Protein AF-A0AAV6EDE7-F1 (afdb_monomer_lite)

Radius of gyration: 17.84 Å; chains: 1; bounding box: 47×49×40 Å

Structure (mmCIF, N/CA/C/O backbone):
data_AF-A0AAV6EDE7-F1
#
_entry.id   AF-A0AAV6EDE7-F1
#
loop_
_atom_site.group_PDB
_atom_site.id
_atom_site.type_symbol
_atom_site.label_atom_id
_atom_site.label_alt_id
_atom_site.label_comp_id
_atom_site.label_asym_id
_atom_site.label_entity_id
_atom_site.label_seq_id
_atom_site.pdbx_PDB_ins_code
_atom_site.Cartn_x
_atom_site.Cartn_y
_atom_site.Cartn_z
_atom_site.occupancy
_atom_site.B_iso_or_equiv
_atom_site.auth_seq_id
_atom_site.auth_comp_id
_atom_site.auth_asym_id
_atom_site.auth_atom_id
_atom_site.pdbx_PDB_model_num
ATOM 1 N N . MET A 1 1 ? -22.609 32.148 -9.928 1.00 43.12 1 MET A N 1
ATOM 2 C CA . MET A 1 1 ? -21.636 31.470 -9.050 1.00 43.12 1 MET A CA 1
ATOM 3 C C . MET A 1 1 ? -21.262 30.174 -9.742 1.00 43.12 1 MET A C 1
ATOM 5 O O . MET A 1 1 ? -22.076 29.263 -9.771 1.00 43.12 1 MET A O 1
ATOM 9 N N . ILE A 1 2 ? -20.124 30.156 -10.432 1.00 45.78 2 ILE A N 1
ATOM 10 C CA . ILE A 1 2 ? -19.606 28.946 -11.073 1.00 45.78 2 ILE A CA 1
ATOM 11 C C . ILE A 1 2 ? -18.858 28.212 -9.963 1.00 45.78 2 ILE A C 1
ATOM 13 O O . ILE A 1 2 ? -17.902 28.748 -9.410 1.00 45.78 2 ILE A O 1
ATOM 17 N N . LEU A 1 3 ? -19.368 27.053 -9.552 1.00 51.00 3 LEU A N 1
ATOM 18 C CA . LEU A 1 3 ? -18.573 26.099 -8.792 1.00 51.00 3 LEU A CA 1
ATOM 19 C C . LEU A 1 3 ? -17.580 25.526 -9.797 1.00 51.00 3 LEU A C 1
ATOM 21 O O . LEU A 1 3 ? -17.919 24.624 -10.560 1.00 51.00 3 LEU A O 1
ATOM 25 N N . ASP A 1 4 ? -16.386 26.111 -9.845 1.00 51.66 4 ASP A N 1
ATOM 26 C CA . ASP A 1 4 ? -15.242 25.461 -10.471 1.00 51.66 4 ASP A CA 1
ATOM 27 C C . ASP A 1 4 ? -15.159 24.033 -9.917 1.00 51.66 4 ASP A C 1
ATOM 29 O O . ASP A 1 4 ? -15.445 23.817 -8.736 1.00 51.66 4 ASP A O 1
ATOM 33 N N . ASN A 1 5 ? -14.831 23.058 -10.770 1.00 53.25 5 ASN A N 1
ATOM 34 C CA . ASN A 1 5 ? -14.695 21.644 -10.411 1.00 53.25 5 ASN A CA 1
ATOM 35 C C . ASN A 1 5 ? -13.628 21.466 -9.313 1.00 53.25 5 ASN A C 1
ATOM 37 O O . ASN A 1 5 ? -12.479 21.120 -9.585 1.00 53.25 5 ASN A O 1
ATOM 41 N N . LEU A 1 6 ? -14.002 21.716 -8.060 1.00 56.59 6 LEU A N 1
ATOM 42 C CA . LEU A 1 6 ? -13.211 21.400 -6.888 1.00 56.59 6 LEU A CA 1
ATOM 43 C C . LEU A 1 6 ? -13.208 19.882 -6.781 1.00 56.59 6 LEU A C 1
ATOM 45 O O . LEU A 1 6 ? -14.180 19.271 -6.336 1.00 56.59 6 LEU A O 1
ATOM 49 N N . ILE A 1 7 ? -12.108 19.269 -7.207 1.00 59.88 7 ILE A N 1
ATOM 50 C CA . ILE A 1 7 ? -11.818 17.881 -6.866 1.00 59.88 7 ILE A CA 1
ATOM 51 C C . ILE A 1 7 ? -11.589 17.863 -5.351 1.00 59.88 7 ILE A C 1
ATOM 53 O O . ILE A 1 7 ? -10.501 18.158 -4.857 1.00 59.88 7 ILE A O 1
ATOM 57 N N . LEU A 1 8 ? -12.661 17.601 -4.602 1.00 66.50 8 LEU A N 1
ATOM 58 C CA . LEU A 1 8 ? -12.620 17.416 -3.159 1.00 66.50 8 LEU A CA 1
ATOM 59 C C . LEU A 1 8 ? -11.915 16.092 -2.877 1.00 66.50 8 LEU A C 1
ATOM 61 O O . LEU A 1 8 ? -12.504 15.017 -2.982 1.00 66.50 8 LEU A O 1
ATOM 65 N N . ASN A 1 9 ? -10.636 16.178 -2.526 1.00 73.50 9 ASN A N 1
ATOM 66 C CA . ASN A 1 9 ? -9.896 15.022 -2.049 1.00 73.50 9 ASN A CA 1
ATOM 67 C C . ASN A 1 9 ? -10.310 14.715 -0.603 1.00 73.50 9 ASN A C 1
ATOM 69 O O . ASN A 1 9 ? -10.365 15.633 0.223 1.00 73.50 9 ASN A O 1
ATOM 73 N N . PRO A 1 10 ? -10.590 13.445 -0.264 1.00 87.56 10 PRO A N 1
ATOM 74 C CA . PRO A 1 10 ? -10.861 13.070 1.116 1.00 87.56 10 PRO A CA 1
ATOM 75 C C . PRO A 1 10 ? -9.625 13.333 1.985 1.00 87.56 10 PRO A C 1
ATOM 77 O O . PRO A 1 10 ? -8.494 13.250 1.515 1.00 87.56 10 PRO A O 1
ATOM 80 N N . TYR A 1 11 ? -9.829 13.612 3.274 1.00 90.88 11 TYR A N 1
ATOM 81 C CA . TYR A 1 11 ? -8.717 13.718 4.225 1.00 90.88 11 TYR A CA 1
ATOM 82 C C . TYR A 1 11 ? -8.088 12.346 4.517 1.00 90.88 11 TYR A C 1
ATOM 84 O O . TYR A 1 11 ? -6.868 12.232 4.606 1.00 90.88 11 TYR A O 1
ATOM 92 N N . ALA A 1 12 ? -8.929 11.317 4.655 1.00 94.19 12 ALA A N 1
ATOM 93 C CA . ALA A 1 12 ? -8.569 9.930 4.930 1.00 94.19 12 ALA A CA 1
ATOM 94 C C . ALA A 1 12 ? -9.633 8.987 4.348 1.00 94.19 12 ALA A C 1
ATOM 96 O O . ALA A 1 12 ? -10.771 9.399 4.112 1.00 94.19 12 ALA A O 1
ATOM 97 N N . LEU A 1 13 ? -9.279 7.718 4.142 1.00 93.50 13 LEU A N 1
ATOM 98 C CA . LEU A 1 13 ? -10.248 6.694 3.755 1.00 93.50 13 LEU A CA 1
ATOM 99 C C . LEU A 1 13 ? -11.077 6.217 4.947 1.00 93.50 13 LEU A C 1
ATOM 101 O O . LEU A 1 13 ? -10.554 6.060 6.050 1.00 93.50 13 LEU A O 1
ATOM 105 N N . LEU A 1 14 ? -12.348 5.901 4.687 1.00 92.50 14 LEU A N 1
ATOM 106 C CA . LEU A 1 14 ? -13.173 5.127 5.605 1.00 92.50 14 LEU A CA 1
ATOM 107 C C . LEU A 1 14 ? -12.951 3.628 5.323 1.00 92.50 14 LEU A C 1
ATOM 109 O O . LEU A 1 14 ? -13.299 3.171 4.231 1.00 92.50 14 LEU A O 1
ATOM 113 N N . PRO A 1 15 ? -12.360 2.869 6.257 1.00 93.81 15 PRO A N 1
ATOM 114 C CA . PRO A 1 15 ? -12.019 1.470 6.031 1.00 93.81 15 PRO A CA 1
ATOM 115 C C . PRO A 1 15 ? -13.243 0.558 6.063 1.00 93.81 15 PRO A C 1
ATOM 117 O O . PRO A 1 15 ? -14.145 0.741 6.883 1.00 93.81 15 PRO A O 1
ATOM 120 N N . LYS A 1 16 ? -13.225 -0.486 5.230 1.00 93.56 16 LYS A N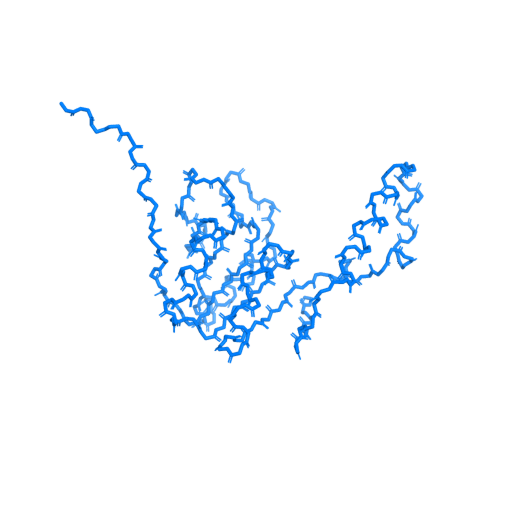 1
ATOM 121 C CA . LYS A 1 16 ? -14.142 -1.636 5.313 1.00 93.56 16 LYS A CA 1
ATOM 122 C C . LYS A 1 16 ? -13.484 -2.824 6.018 1.00 93.56 16 LYS A C 1
ATOM 124 O O . LYS A 1 16 ? -14.159 -3.801 6.338 1.00 93.56 16 LYS A O 1
ATOM 129 N N . SER A 1 17 ? -12.172 -2.757 6.259 1.00 96.12 17 SER A N 1
ATOM 130 C CA . SER A 1 17 ? -11.384 -3.810 6.893 1.00 96.12 17 SER A CA 1
ATOM 131 C C . SER A 1 17 ? -10.318 -3.258 7.844 1.00 96.12 17 SER A C 1
ATOM 133 O O . SER A 1 17 ? -9.914 -2.102 7.795 1.00 96.12 17 SER A O 1
ATOM 135 N N . LYS A 1 18 ? -9.798 -4.141 8.700 1.00 97.62 18 LYS A N 1
ATOM 136 C CA . LYS A 1 18 ? -8.580 -3.921 9.493 1.00 97.62 18 LYS A CA 1
ATOM 137 C C . LYS A 1 18 ? -7.287 -4.110 8.692 1.00 97.62 18 LYS A C 1
ATOM 139 O O . LYS A 1 18 ? -6.200 -3.882 9.222 1.00 97.62 18 LYS A O 1
ATOM 144 N N . THR A 1 19 ? -7.385 -4.554 7.437 1.00 98.19 19 THR A N 1
ATOM 145 C CA . THR A 1 19 ? -6.241 -4.829 6.559 1.00 98.19 19 THR A CA 1
ATOM 146 C C . THR A 1 19 ? -6.285 -3.960 5.305 1.00 98.19 19 THR A C 1
ATOM 148 O O . THR A 1 19 ? -7.240 -4.035 4.536 1.00 98.19 19 THR A O 1
ATOM 151 N N . LEU A 1 20 ? -5.208 -3.207 5.071 1.00 98.50 20 LEU A N 1
ATOM 152 C CA . LEU A 1 20 ? -4.986 -2.427 3.853 1.00 98.50 20 LEU A CA 1
ATOM 153 C C . LEU A 1 20 ? -3.985 -3.144 2.946 1.00 98.50 20 LEU A C 1
ATOM 155 O O . LEU A 1 20 ? -2.927 -3.570 3.406 1.00 98.50 20 LEU A O 1
ATOM 159 N N . ILE A 1 21 ? -4.266 -3.229 1.653 1.00 98.19 21 ILE A N 1
ATOM 160 C CA . ILE A 1 21 ? -3.276 -3.567 0.633 1.00 98.19 21 ILE A CA 1
ATOM 161 C C . ILE A 1 21 ? -2.794 -2.273 -0.012 1.00 98.19 21 ILE A C 1
ATOM 163 O O . ILE A 1 21 ? -3.576 -1.544 -0.616 1.00 98.19 21 ILE A O 1
ATOM 167 N N . LEU A 1 22 ? -1.492 -2.020 0.077 1.00 98.06 22 LEU A N 1
ATOM 168 C CA . LEU A 1 22 ? -0.823 -0.902 -0.572 1.00 98.06 22 LEU A CA 1
ATOM 169 C C . LEU A 1 22 ? -0.141 -1.383 -1.855 1.00 98.06 22 LEU A C 1
ATOM 171 O O . LEU A 1 22 ? 0.695 -2.289 -1.821 1.00 98.06 22 LEU A O 1
ATOM 175 N N . SER A 1 23 ? -0.466 -0.761 -2.985 1.00 95.62 23 SER A N 1
ATOM 176 C CA . SER A 1 23 ? 0.132 -1.075 -4.285 1.00 95.62 23 SER A CA 1
ATOM 177 C C . SER A 1 23 ? 0.391 0.192 -5.094 1.00 95.62 23 SER A C 1
ATOM 179 O O . SER A 1 23 ? -0.249 1.218 -4.894 1.00 95.62 23 SER A O 1
ATOM 181 N N . LYS A 1 24 ? 1.311 0.120 -6.057 1.00 92.81 24 LYS A N 1
ATOM 182 C CA . LYS A 1 24 ? 1.533 1.189 -7.051 1.00 92.81 24 LYS A CA 1
ATOM 183 C C . LYS A 1 24 ? 0.422 1.253 -8.096 1.00 92.81 24 LYS A C 1
ATOM 185 O O . LYS A 1 24 ? 0.196 2.285 -8.721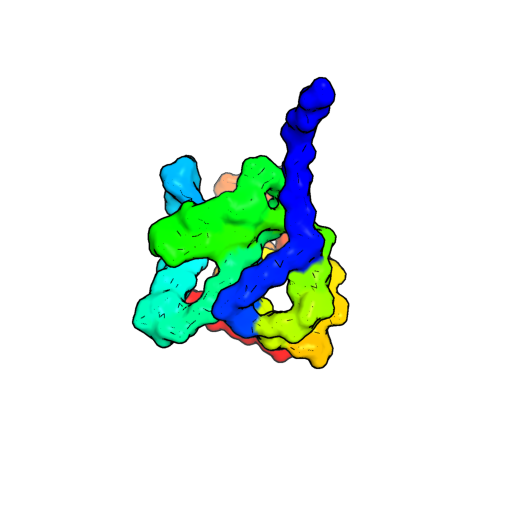 1.00 92.81 24 LYS A O 1
ATOM 190 N N . GLN A 1 25 ? -0.228 0.118 -8.340 1.00 91.75 25 GLN A N 1
ATOM 191 C CA . GLN A 1 25 ? -1.251 -0.013 -9.367 1.00 91.75 25 GLN A CA 1
ATOM 192 C C . GLN A 1 25 ? -2.202 -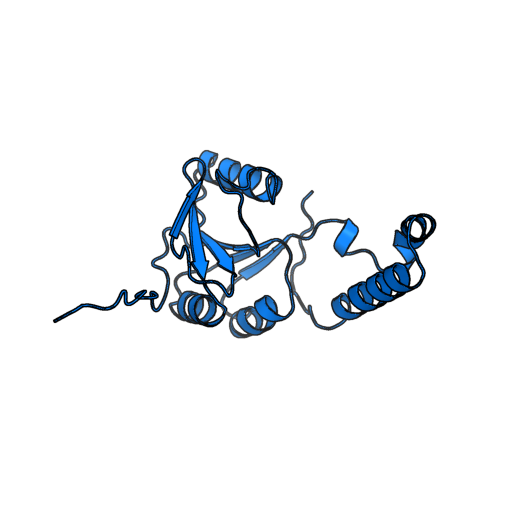1.172 -9.058 1.00 91.75 25 GLN A C 1
ATOM 194 O O . GLN A 1 25 ? -1.870 -2.093 -8.307 1.00 91.75 25 GLN A O 1
ATOM 199 N N . TYR A 1 26 ? -3.384 -1.114 -9.658 1.00 93.88 26 TYR A N 1
ATOM 200 C CA . TYR A 1 26 ? -4.387 -2.169 -9.638 1.00 93.88 26 TYR A CA 1
ATOM 201 C C . TYR A 1 26 ? -5.087 -2.218 -11.007 1.00 93.88 26 TYR A C 1
ATOM 203 O O . TYR A 1 26 ? -5.385 -1.136 -11.529 1.00 93.88 26 TYR A O 1
ATOM 211 N N . PRO A 1 27 ? -5.343 -3.403 -11.598 1.00 93.88 27 PRO A N 1
ATOM 212 C CA . PRO A 1 27 ? -5.916 -3.496 -12.944 1.00 93.88 27 PRO A CA 1
ATOM 213 C C . PRO A 1 27 ? -7.253 -2.772 -13.031 1.00 93.88 27 PRO A C 1
ATOM 215 O O . PRO A 1 27 ? -7.987 -2.758 -12.045 1.00 93.88 27 PRO A O 1
ATOM 218 N N . SER A 1 28 ? -7.540 -2.167 -14.184 1.00 91.69 28 SER A N 1
ATOM 219 C CA . SER A 1 28 ? -8.800 -1.491 -14.531 1.00 91.69 28 SER A CA 1
ATOM 220 C C . SER A 1 28 ? -9.375 -2.064 -15.823 1.00 91.69 28 SER A C 1
ATOM 222 O O . SER A 1 28 ? -8.696 -2.815 -16.519 1.00 91.69 28 SER A O 1
ATOM 224 N N . TYR A 1 29 ? -10.616 -1.710 -16.165 1.00 90.88 29 TYR A N 1
ATOM 225 C CA . TYR A 1 29 ? -11.229 -2.160 -17.419 1.00 90.88 29 TYR A CA 1
ATOM 226 C C . TYR A 1 29 ? -10.486 -1.640 -18.666 1.00 90.88 29 TYR A C 1
ATOM 228 O O . TYR A 1 29 ? -10.440 -2.346 -19.669 1.00 90.88 29 TYR A O 1
ATOM 236 N N . ASP A 1 30 ? -9.817 -0.485 -18.567 1.00 88.19 30 ASP A N 1
ATOM 237 C CA . ASP A 1 30 ? -8.977 0.081 -19.636 1.00 88.19 30 ASP A CA 1
ATOM 238 C C . ASP A 1 30 ? -7.514 -0.421 -19.614 1.00 88.19 30 ASP A C 1
ATOM 240 O O . ASP A 1 30 ? -6.778 -0.242 -20.583 1.00 88.19 30 ASP A O 1
ATOM 244 N N . ASP A 1 31 ? -7.066 -1.053 -18.520 1.00 83.69 31 ASP A N 1
ATOM 245 C CA . ASP A 1 31 ? -5.703 -1.590 -18.342 1.00 83.69 31 ASP A CA 1
ATOM 246 C C . ASP A 1 31 ? -5.744 -2.930 -17.579 1.00 83.69 31 ASP A C 1
ATOM 248 O O . ASP A 1 31 ? -5.381 -3.033 -16.401 1.00 83.69 31 ASP A O 1
ATOM 252 N N . LEU A 1 32 ? -6.230 -3.973 -18.263 1.00 77.94 32 LEU A N 1
ATOM 253 C CA . LEU A 1 32 ? -6.504 -5.300 -17.688 1.00 77.94 32 LEU A CA 1
ATOM 254 C C . LEU A 1 32 ? -5.243 -6.098 -17.316 1.00 77.94 32 LEU A C 1
ATOM 256 O O . LEU A 1 32 ? -5.288 -6.967 -16.445 1.00 77.94 32 LEU A O 1
ATOM 260 N N . TYR A 1 33 ? -4.119 -5.849 -17.994 1.00 67.62 33 TYR A N 1
ATOM 261 C CA . TYR A 1 33 ? -2.960 -6.753 -17.970 1.00 67.62 33 TYR A CA 1
ATOM 262 C C . TYR A 1 33 ? -1.963 -6.476 -16.839 1.00 67.62 33 TYR A C 1
ATOM 264 O O . TYR A 1 33 ? -1.094 -7.305 -16.560 1.00 67.62 33 TYR A O 1
ATOM 272 N N . LYS A 1 34 ? -2.065 -5.338 -16.147 1.00 78.81 34 LYS A N 1
ATOM 273 C CA . LYS A 1 34 ? -1.131 -4.986 -15.071 1.00 78.81 34 LYS A CA 1
ATOM 274 C C . LYS A 1 34 ? -1.648 -5.468 -13.712 1.00 78.81 34 LYS A C 1
ATOM 276 O O . LYS A 1 34 ? -2.788 -5.223 -13.348 1.00 78.81 34 LYS A O 1
ATOM 281 N N . TYR A 1 35 ? -0.773 -6.092 -12.913 1.00 88.56 35 TYR A N 1
ATOM 282 C CA . TYR A 1 35 ? -1.059 -6.515 -11.526 1.00 88.56 35 TYR A CA 1
ATOM 283 C C . TYR A 1 35 ? -2.170 -7.585 -11.399 1.00 88.56 35 TYR A C 1
ATOM 285 O O . TYR A 1 35 ? -2.807 -7.705 -10.354 1.00 88.56 35 TYR A O 1
ATOM 293 N N . GLY A 1 36 ? -2.360 -8.432 -12.419 1.00 89.12 36 GLY A N 1
ATOM 294 C CA . GLY A 1 36 ? -3.342 -9.528 -12.388 1.00 89.12 36 GLY A CA 1
ATOM 295 C C . GLY A 1 36 ? -3.152 -10.517 -11.226 1.00 89.12 36 GLY A C 1
ATOM 296 O O . GLY A 1 36 ? -4.130 -10.937 -10.615 1.00 89.12 36 GLY A O 1
ATOM 297 N N . PHE A 1 37 ? -1.906 -10.824 -10.839 1.00 90.38 37 PHE A N 1
ATOM 298 C CA . PHE A 1 37 ? -1.621 -11.673 -9.670 1.00 90.38 37 PHE A CA 1
ATOM 299 C C . PHE A 1 37 ? -2.115 -11.058 -8.355 1.00 90.38 37 PHE A C 1
ATOM 301 O O . PHE A 1 37 ? -2.677 -11.762 -7.515 1.00 90.38 37 PHE A O 1
ATOM 308 N N . LEU A 1 38 ? -1.958 -9.738 -8.193 1.00 94.06 38 LEU A N 1
ATOM 309 C CA . LEU A 1 38 ? -2.496 -9.016 -7.043 1.00 94.06 38 LEU A CA 1
ATOM 310 C C . LEU A 1 38 ? -4.023 -9.130 -7.019 1.00 94.06 38 LEU A C 1
ATOM 312 O O . LEU A 1 38 ? -4.595 -9.450 -5.981 1.00 94.06 38 LEU A O 1
ATOM 316 N N . HIS A 1 39 ? -4.674 -8.926 -8.165 1.00 95.62 39 HIS A N 1
ATOM 317 C CA . HIS A 1 39 ? -6.125 -9.027 -8.265 1.00 95.62 39 HIS A CA 1
ATOM 318 C C . HIS A 1 39 ? -6.645 -10.439 -7.958 1.00 95.62 39 HIS A C 1
ATOM 320 O O . HIS A 1 39 ? -7.565 -10.592 -7.157 1.00 95.62 39 HIS A O 1
ATOM 326 N N . SER A 1 40 ? -6.029 -11.485 -8.514 1.00 94.56 40 SER A N 1
ATOM 327 C CA . SER A 1 40 ? -6.396 -12.875 -8.213 1.00 94.56 40 SER A CA 1
ATOM 328 C C . SER A 1 40 ? -6.250 -13.213 -6.727 1.00 94.56 40 SER A C 1
ATOM 330 O O . SER A 1 40 ? -7.126 -13.867 -6.165 1.00 94.56 40 SER A O 1
ATOM 332 N N . ARG A 1 41 ? -5.207 -12.706 -6.057 1.00 95.00 41 ARG A N 1
ATOM 333 C CA . ARG A 1 41 ? -5.047 -12.857 -4.602 1.00 95.00 41 ARG A CA 1
ATOM 334 C C . ARG A 1 41 ? -6.158 -12.148 -3.825 1.00 95.00 41 ARG A C 1
ATOM 336 O O . ARG A 1 41 ? -6.724 -12.734 -2.910 1.00 95.00 41 ARG A O 1
ATOM 343 N N . VAL A 1 42 ? -6.488 -10.911 -4.196 1.00 96.75 42 VAL A N 1
ATOM 344 C CA . VAL A 1 42 ? -7.563 -10.140 -3.547 1.00 96.75 42 VAL A CA 1
ATOM 345 C C . VAL A 1 42 ? -8.928 -10.806 -3.731 1.00 96.75 42 VAL A C 1
ATOM 347 O O . VAL A 1 42 ? -9.700 -10.865 -2.778 1.00 96.75 42 VAL A O 1
ATOM 350 N N . ARG A 1 43 ? -9.212 -11.365 -4.913 1.00 96.56 43 ARG A N 1
ATOM 351 C CA . ARG A 1 43 ? -10.426 -12.166 -5.130 1.00 96.56 43 ARG A CA 1
ATOM 352 C C . ARG A 1 43 ? -10.460 -13.391 -4.223 1.00 96.56 43 ARG A C 1
ATOM 354 O O . ARG A 1 43 ? -11.429 -13.563 -3.502 1.00 96.56 43 ARG A O 1
ATOM 361 N N . SER A 1 44 ? -9.369 -14.153 -4.147 1.00 97.00 44 SER A N 1
ATOM 362 C CA . SER A 1 44 ? -9.283 -15.315 -3.251 1.00 97.00 44 SER A CA 1
ATOM 363 C C . SER A 1 44 ? -9.485 -14.950 -1.771 1.00 97.00 44 SER A C 1
ATOM 365 O O . SER A 1 44 ? -10.133 -15.698 -1.036 1.00 97.00 44 SER A O 1
ATOM 367 N N . TYR A 1 45 ? -8.993 -13.787 -1.329 1.00 96.44 45 TYR A N 1
ATOM 368 C CA . TYR A 1 45 ? -9.293 -13.255 0.003 1.00 96.44 45 TYR A CA 1
ATOM 369 C C . TYR A 1 45 ? -10.787 -12.999 0.191 1.00 96.44 45 TYR A C 1
ATOM 371 O O . TYR A 1 45 ? -11.366 -13.496 1.156 1.00 96.44 45 TYR A O 1
ATOM 379 N N . LYS A 1 46 ? -11.421 -12.294 -0.751 1.00 95.31 46 LYS A N 1
ATOM 380 C CA . LYS A 1 46 ? -12.863 -12.024 -0.726 1.00 95.31 46 LYS A CA 1
ATOM 381 C C . LYS A 1 46 ? -13.690 -13.314 -0.718 1.00 95.31 46 LYS A C 1
ATOM 383 O O . LYS A 1 46 ? -14.590 -13.432 0.108 1.00 95.31 46 LYS A O 1
ATOM 388 N N . ASP A 1 47 ? -13.346 -14.287 -1.558 1.00 96.38 47 ASP A N 1
ATOM 389 C CA . ASP A 1 47 ? -14.020 -15.593 -1.643 1.00 96.38 47 ASP A CA 1
ATOM 390 C C . ASP A 1 47 ? -13.883 -16.400 -0.341 1.00 96.38 47 ASP A C 1
ATOM 392 O O . ASP A 1 47 ? -14.754 -17.192 0.007 1.00 96.38 47 ASP A O 1
ATOM 396 N N . SER A 1 48 ? -12.815 -16.147 0.422 1.00 96.44 48 SER A N 1
ATOM 397 C CA . SER A 1 48 ? -12.581 -16.719 1.755 1.00 96.44 48 SER A CA 1
ATOM 398 C C . SER A 1 48 ? -13.144 -15.852 2.894 1.00 96.44 48 SER A C 1
ATOM 400 O O . SER A 1 48 ? -12.786 -16.053 4.055 1.00 96.44 48 SER A O 1
ATOM 402 N N . ASN A 1 49 ? -13.985 -14.859 2.581 1.00 94.81 49 ASN A N 1
ATOM 403 C CA . ASN A 1 49 ? -14.554 -13.882 3.517 1.00 94.81 49 ASN A CA 1
ATOM 404 C C . ASN A 1 49 ? -13.507 -13.059 4.303 1.00 94.81 49 ASN A C 1
ATOM 406 O O . ASN A 1 49 ? -13.776 -12.540 5.387 1.00 94.81 49 ASN A O 1
ATOM 410 N N . PHE A 1 50 ? -12.297 -12.923 3.757 1.00 94.94 50 PHE A N 1
ATOM 411 C CA . PHE A 1 50 ? -11.250 -12.052 4.278 1.00 94.94 50 PHE A CA 1
ATOM 412 C C . PHE A 1 50 ? -11.277 -10.717 3.526 1.00 94.94 50 PHE A C 1
ATOM 414 O O . PHE A 1 50 ? -10.724 -10.579 2.436 1.00 94.94 50 PHE A O 1
ATOM 421 N N . LEU A 1 51 ? -11.941 -9.716 4.104 1.00 94.69 51 LEU A N 1
ATOM 422 C CA . LEU A 1 51 ? -12.040 -8.389 3.496 1.00 94.69 51 LEU A CA 1
ATOM 423 C C . LEU A 1 51 ? -10.722 -7.621 3.616 1.00 94.69 51 LEU A C 1
ATOM 425 O O . LEU A 1 51 ? -10.052 -7.657 4.650 1.00 94.69 51 LEU A O 1
ATOM 429 N N . VAL A 1 52 ? -10.379 -6.877 2.571 1.00 97.62 52 VAL A N 1
ATOM 430 C CA . VAL A 1 52 ? -9.214 -5.988 2.511 1.00 97.62 52 VAL A CA 1
ATOM 431 C C . VAL A 1 52 ? -9.604 -4.706 1.794 1.00 97.62 52 VAL A C 1
ATOM 433 O O . VAL A 1 52 ? -10.357 -4.751 0.823 1.00 97.62 52 VAL A O 1
ATOM 436 N N . ASP A 1 53 ? -9.062 -3.583 2.246 1.00 98.12 53 ASP A N 1
ATOM 437 C CA . ASP A 1 53 ? -9.149 -2.321 1.515 1.00 98.12 53 ASP A CA 1
ATOM 438 C C . ASP A 1 53 ? -7.964 -2.216 0.546 1.00 98.12 53 ASP A C 1
ATOM 440 O O . ASP A 1 53 ? -6.849 -2.621 0.883 1.00 98.12 53 ASP A O 1
ATOM 444 N N . ILE A 1 54 ? -8.177 -1.684 -0.662 1.00 97.69 54 ILE A N 1
ATOM 445 C CA . ILE A 1 54 ? -7.104 -1.466 -1.643 1.00 97.69 54 ILE A CA 1
ATOM 446 C C . ILE A 1 54 ? -6.764 0.022 -1.715 1.00 97.69 54 ILE A C 1
ATOM 448 O O . ILE A 1 54 ? -7.614 0.841 -2.061 1.00 97.69 54 ILE A O 1
ATOM 452 N N . PHE A 1 55 ? -5.494 0.347 -1.465 1.00 97.31 55 PHE A N 1
ATOM 453 C CA . PHE A 1 55 ? -4.915 1.666 -1.694 1.00 97.31 55 PHE A CA 1
ATOM 454 C C . PHE A 1 55 ? -3.889 1.607 -2.821 1.00 97.31 55 PHE A C 1
ATOM 456 O O . PHE A 1 55 ? -2.809 1.017 -2.694 1.00 97.31 55 PHE A O 1
ATOM 463 N N . ARG A 1 56 ? -4.208 2.265 -3.929 1.00 95.19 56 ARG A N 1
ATOM 464 C CA . ARG A 1 56 ? -3.275 2.535 -5.012 1.00 95.19 56 ARG A CA 1
ATOM 465 C C . ARG A 1 56 ? -2.582 3.871 -4.753 1.00 95.19 56 ARG A C 1
ATOM 467 O O . ARG A 1 56 ? -3.191 4.926 -4.914 1.00 95.19 56 ARG A O 1
ATOM 474 N N . ILE A 1 57 ? -1.293 3.843 -4.426 1.00 94.19 57 ILE A N 1
ATOM 475 C CA . ILE A 1 57 ? -0.525 5.083 -4.319 1.00 94.19 57 ILE A CA 1
ATOM 476 C C . ILE A 1 57 ? -0.237 5.642 -5.714 1.00 94.19 57 ILE A C 1
ATOM 478 O O . ILE A 1 57 ? 0.383 4.985 -6.552 1.00 94.19 57 ILE A O 1
ATOM 482 N N . ASN A 1 58 ? -0.725 6.849 -5.975 1.00 86.88 58 ASN A N 1
ATOM 483 C CA . ASN A 1 58 ? -0.542 7.560 -7.231 1.00 86.88 58 ASN A CA 1
ATOM 484 C C . ASN A 1 58 ? -0.539 9.069 -6.965 1.00 86.88 58 ASN A C 1
ATOM 486 O O . ASN A 1 58 ? -1.352 9.568 -6.198 1.00 86.88 58 ASN A O 1
ATOM 490 N N . ASN A 1 59 ? 0.341 9.804 -7.641 1.00 77.31 59 ASN A N 1
ATOM 491 C CA . ASN A 1 59 ? 0.402 11.265 -7.531 1.00 77.31 59 ASN A CA 1
ATOM 492 C C . ASN A 1 59 ? -0.647 11.971 -8.413 1.00 77.31 59 ASN A C 1
ATOM 494 O O . ASN A 1 59 ? -0.731 13.195 -8.401 1.00 77.31 59 ASN A O 1
ATOM 498 N N . GLN A 1 60 ? -1.409 11.219 -9.214 1.00 72.38 60 GLN A N 1
ATOM 499 C CA . GLN A 1 60 ? -2.488 11.745 -10.051 1.00 72.38 60 GLN A CA 1
ATOM 500 C C . GLN A 1 60 ? -3.847 11.487 -9.393 1.00 72.38 60 GLN A C 1
ATOM 502 O O . GLN A 1 60 ? -4.171 10.344 -9.068 1.00 72.38 60 GLN A O 1
ATOM 507 N N . PHE A 1 61 ? -4.646 12.545 -9.258 1.00 66.56 61 PHE A N 1
ATOM 508 C CA . PHE A 1 61 ? -5.928 12.556 -8.539 1.00 66.56 61 PHE A CA 1
ATOM 509 C C . PHE A 1 61 ? -7.156 12.411 -9.445 1.00 66.56 61 PHE A C 1
ATOM 511 O O . PHE A 1 61 ? -8.269 12.729 -9.043 1.00 66.56 61 PHE A O 1
ATOM 518 N N . ASN A 1 62 ? -6.973 11.937 -10.675 1.00 72.69 62 ASN A N 1
ATOM 519 C CA . ASN A 1 62 ? -8.052 11.943 -11.664 1.00 72.69 62 ASN A CA 1
ATOM 520 C C . ASN A 1 62 ? -9.169 10.938 -11.319 1.00 72.69 62 ASN A C 1
ATOM 522 O O . ASN A 1 62 ? -10.306 11.133 -11.731 1.00 72.69 62 ASN A O 1
ATOM 526 N N . GLU A 1 63 ? -8.854 9.889 -10.549 1.00 78.94 63 GLU A N 1
ATOM 527 C CA . GLU A 1 63 ? -9.789 8.822 -10.165 1.00 78.94 63 GLU A CA 1
ATOM 528 C C . GLU A 1 63 ? -9.529 8.361 -8.717 1.00 78.94 63 GLU A C 1
ATOM 530 O O . GLU A 1 63 ? -8.846 7.353 -8.495 1.00 78.94 63 GLU A O 1
ATOM 535 N N . PRO A 1 64 ? -10.025 9.099 -7.705 1.00 87.06 64 PRO A N 1
ATOM 536 C CA . PRO A 1 64 ? -9.774 8.776 -6.299 1.00 87.06 64 PRO A CA 1
ATOM 537 C C . PRO A 1 64 ? -10.454 7.474 -5.865 1.00 87.06 64 PRO A C 1
ATOM 539 O O . PRO A 1 64 ? -9.967 6.801 -4.960 1.00 87.06 64 PRO A O 1
ATOM 542 N N . PHE A 1 65 ? -11.547 7.088 -6.525 1.00 91.31 65 PHE A N 1
ATOM 543 C CA . PHE A 1 65 ? -12.276 5.856 -6.255 1.00 91.31 65 PHE A CA 1
ATOM 544 C C . PHE A 1 65 ? -12.737 5.223 -7.556 1.00 91.31 65 PHE A C 1
ATOM 546 O O . PHE A 1 65 ? -13.247 5.905 -8.442 1.00 91.31 65 PHE A O 1
ATOM 553 N N . ARG A 1 66 ? -12.574 3.909 -7.650 1.00 93.12 66 ARG A N 1
ATOM 554 C CA . ARG A 1 66 ? -13.078 3.100 -8.757 1.00 93.12 66 ARG A CA 1
ATOM 555 C C . ARG A 1 66 ? -13.293 1.667 -8.307 1.00 93.12 66 ARG A C 1
ATOM 557 O O . ARG A 1 66 ? -12.851 1.259 -7.237 1.00 93.12 66 ARG A O 1
ATOM 564 N N . GLU A 1 67 ? -13.945 0.907 -9.164 1.00 94.50 67 GLU A N 1
ATOM 565 C CA . GLU A 1 67 ? -14.277 -0.495 -8.966 1.00 94.50 67 GLU A CA 1
ATOM 566 C C . GLU A 1 67 ? -13.558 -1.345 -10.034 1.00 94.50 67 GLU A C 1
ATOM 568 O O . GLU A 1 67 ? -13.263 -0.865 -11.136 1.00 94.50 67 GLU A O 1
ATOM 573 N N . PHE A 1 68 ? -13.207 -2.587 -9.697 1.00 95.19 68 PHE A N 1
ATOM 574 C CA . PHE A 1 68 ? -12.809 -3.606 -10.670 1.00 95.19 68 PHE A CA 1
ATOM 575 C C . PHE A 1 68 ? -13.155 -5.029 -10.208 1.00 95.19 68 PHE A C 1
ATOM 577 O O . PHE A 1 68 ? -12.595 -5.525 -9.228 1.00 95.19 68 PHE A O 1
ATOM 584 N N . GLN A 1 69 ? -14.036 -5.705 -10.953 1.00 94.38 69 GLN A N 1
ATOM 585 C CA . GLN A 1 69 ? -14.521 -7.068 -10.688 1.00 94.38 69 GLN A CA 1
ATOM 586 C C . GLN A 1 69 ? -14.978 -7.330 -9.234 1.00 94.38 69 GLN A C 1
ATOM 588 O O . GLN A 1 69 ? -14.586 -8.296 -8.579 1.00 94.38 69 GLN A O 1
ATOM 593 N N . GLY A 1 70 ? -15.833 -6.457 -8.722 1.00 94.25 70 GLY A N 1
ATOM 594 C CA . GLY A 1 70 ? -16.373 -6.414 -7.372 1.00 94.25 70 GLY A CA 1
ATOM 595 C C . GLY A 1 70 ? -15.396 -5.945 -6.290 1.00 94.25 70 GLY A C 1
ATOM 596 O O . GLY A 1 70 ? -15.670 -6.222 -5.118 1.00 94.25 70 GLY A O 1
ATOM 597 N N . ILE A 1 71 ? -14.266 -5.322 -6.640 1.00 95.75 71 ILE A N 1
ATOM 598 C CA . ILE A 1 71 ? -13.268 -4.811 -5.687 1.00 95.75 71 ILE A CA 1
ATOM 599 C C . ILE A 1 71 ? -13.188 -3.290 -5.781 1.00 95.75 71 ILE A C 1
ATOM 601 O O . ILE A 1 71 ? -12.870 -2.745 -6.837 1.00 95.75 71 ILE A O 1
ATOM 605 N N . ASP A 1 72 ? -13.409 -2.615 -4.656 1.00 95.94 72 ASP A N 1
ATOM 606 C CA . ASP A 1 72 ? -13.218 -1.171 -4.554 1.00 95.94 72 ASP A CA 1
ATOM 607 C C . ASP A 1 72 ? -11.731 -0.830 -4.427 1.00 95.94 72 ASP A C 1
ATOM 609 O O . ASP A 1 72 ? -10.990 -1.433 -3.646 1.00 95.94 72 ASP A O 1
ATOM 613 N N . VAL A 1 73 ? -11.299 0.166 -5.193 1.00 95.25 73 VAL A N 1
ATOM 614 C CA . VAL A 1 73 ? -9.924 0.654 -5.236 1.00 95.25 73 VAL A CA 1
ATOM 615 C C . VAL A 1 73 ? -9.936 2.146 -4.960 1.00 95.25 73 VAL A C 1
ATOM 617 O O . VAL A 1 73 ? -10.444 2.935 -5.759 1.00 95.25 73 VAL A O 1
ATOM 620 N N . ALA A 1 74 ? -9.332 2.532 -3.841 1.00 95.00 74 ALA A N 1
ATOM 621 C CA . ALA A 1 74 ? -9.030 3.921 -3.556 1.00 95.00 74 ALA A CA 1
ATOM 622 C C . ALA A 1 74 ? -7.654 4.276 -4.126 1.00 95.00 74 ALA A C 1
ATOM 624 O O . ALA A 1 74 ? -6.710 3.489 -4.023 1.00 95.00 74 ALA A O 1
ATOM 625 N N . SER A 1 75 ? -7.529 5.463 -4.710 1.00 94.19 75 SER A N 1
ATOM 626 C CA . SER A 1 75 ? -6.263 6.010 -5.187 1.00 94.19 75 SER A CA 1
ATOM 627 C C . SER A 1 75 ? -5.967 7.333 -4.499 1.00 94.19 75 SER A C 1
ATOM 629 O O . SER A 1 75 ? -6.855 8.162 -4.318 1.00 94.19 75 SER A O 1
ATOM 631 N N . GLY A 1 76 ? -4.703 7.561 -4.166 1.00 93.25 76 GLY A N 1
ATOM 632 C CA . GLY A 1 76 ? -4.270 8.858 -3.670 1.00 93.25 76 GLY A CA 1
ATOM 633 C C . GLY A 1 76 ? -2.781 8.935 -3.419 1.00 93.25 76 GLY A C 1
ATOM 634 O O . GLY A 1 76 ? -2.033 7.981 -3.645 1.00 93.25 76 GLY A O 1
ATOM 635 N N . ASP A 1 77 ? -2.358 10.102 -2.962 1.00 93.75 77 ASP A N 1
ATOM 636 C CA . ASP A 1 77 ? -0.959 10.406 -2.728 1.00 93.75 77 ASP A CA 1
ATOM 637 C C . ASP A 1 77 ? -0.472 9.920 -1.352 1.00 93.75 77 ASP A C 1
ATOM 639 O O . ASP A 1 77 ? -1.183 9.290 -0.561 1.00 93.75 77 ASP A O 1
ATOM 643 N N . SER A 1 78 ? 0.789 10.236 -1.068 1.00 94.81 78 SER A N 1
ATOM 644 C CA . SER A 1 78 ? 1.433 9.968 0.215 1.00 94.81 78 SER A CA 1
ATOM 645 C C . SER A 1 78 ? 0.713 10.623 1.397 1.00 94.81 78 SER A C 1
ATOM 647 O O . SER A 1 78 ? 0.665 10.031 2.473 1.00 94.81 78 SER A O 1
ATOM 649 N N . THR A 1 79 ? 0.155 11.821 1.200 1.00 94.25 79 THR A N 1
ATOM 650 C CA . THR A 1 79 ? -0.556 12.579 2.238 1.00 94.25 79 THR A CA 1
ATOM 651 C C . THR A 1 79 ? -1.830 11.856 2.649 1.00 94.25 79 THR A C 1
ATOM 653 O O . THR A 1 79 ? -2.053 11.618 3.836 1.00 94.25 79 THR A O 1
ATOM 656 N N . LEU A 1 80 ? -2.638 11.441 1.668 1.00 95.12 80 LEU A N 1
ATOM 657 C CA . LEU A 1 80 ? -3.859 10.686 1.922 1.00 95.12 80 LEU A CA 1
ATOM 658 C C . LEU A 1 80 ? -3.552 9.349 2.599 1.00 95.12 80 LEU A C 1
ATOM 660 O O . LEU A 1 80 ? -4.253 8.968 3.539 1.00 95.12 80 LEU A O 1
ATOM 664 N N . LEU A 1 81 ? -2.509 8.642 2.154 1.00 97.06 81 LEU A N 1
ATOM 665 C CA . LEU A 1 81 ? -2.092 7.391 2.786 1.00 97.06 81 LEU A CA 1
ATOM 666 C C . LEU A 1 81 ? -1.693 7.613 4.250 1.00 97.06 81 LEU A C 1
ATOM 668 O O . LEU A 1 81 ? -2.157 6.888 5.126 1.00 97.06 81 LEU A O 1
ATOM 672 N N . GLU A 1 82 ? -0.865 8.620 4.529 1.00 97.62 82 GLU A N 1
ATOM 673 C CA . GLU A 1 82 ? -0.413 8.926 5.887 1.00 97.62 82 GLU A CA 1
ATOM 674 C C . GLU A 1 82 ? -1.578 9.293 6.813 1.00 97.62 82 GLU A C 1
ATOM 676 O O . GLU A 1 82 ? -1.696 8.726 7.900 1.00 97.62 82 GLU A O 1
ATOM 681 N N . ASN A 1 83 ? -2.485 10.166 6.371 1.00 97.44 83 ASN A N 1
ATOM 682 C CA . ASN A 1 83 ? -3.689 10.515 7.128 1.00 97.44 83 ASN A CA 1
ATOM 683 C C . ASN A 1 83 ? -4.581 9.290 7.375 1.00 97.44 83 ASN A C 1
ATOM 685 O O . ASN A 1 83 ? -5.081 9.096 8.480 1.00 97.44 83 ASN A O 1
ATOM 689 N N . THR A 1 84 ? -4.737 8.432 6.365 1.00 97.31 84 THR A N 1
ATOM 690 C CA . THR A 1 84 ? -5.513 7.188 6.456 1.00 97.31 84 THR A CA 1
ATOM 691 C C . THR A 1 84 ? -4.945 6.231 7.506 1.00 97.31 84 THR A C 1
ATOM 693 O O . THR A 1 84 ? -5.703 5.654 8.284 1.00 97.31 84 THR A O 1
ATOM 696 N N . LEU A 1 85 ? -3.620 6.083 7.578 1.00 98.06 85 LEU A N 1
ATOM 697 C CA . LEU A 1 85 ? -2.969 5.258 8.600 1.00 98.06 85 LEU A CA 1
ATOM 698 C C . LEU A 1 85 ? -3.027 5.910 9.994 1.00 98.06 85 LEU A C 1
ATOM 700 O O . LEU A 1 85 ? -3.220 5.208 10.987 1.00 98.06 85 LEU A O 1
ATOM 704 N N . ASN A 1 86 ? -2.938 7.242 10.075 1.00 97.56 86 ASN A N 1
ATOM 705 C CA . ASN A 1 86 ? -3.053 8.002 11.327 1.00 97.56 86 ASN A CA 1
ATOM 706 C C . ASN A 1 86 ? -4.420 7.870 12.007 1.00 97.56 86 ASN A C 1
ATOM 708 O O . ASN A 1 86 ? -4.489 7.986 13.229 1.00 97.56 86 ASN A O 1
ATOM 712 N N . MET A 1 87 ? -5.485 7.568 11.257 1.00 96.94 87 MET A N 1
ATOM 713 C CA . MET A 1 87 ? -6.801 7.289 11.844 1.00 96.94 87 MET A CA 1
ATOM 714 C C . MET A 1 87 ? -6.803 6.063 12.772 1.00 96.94 87 MET A C 1
ATOM 716 O O . MET A 1 87 ? -7.725 5.899 13.565 1.00 96.94 87 MET A O 1
ATOM 720 N N . GLY A 1 88 ? -5.791 5.188 12.688 1.00 96.88 88 GLY A N 1
ATOM 721 C CA . GLY A 1 88 ? -5.623 4.067 13.619 1.00 96.88 88 GLY A CA 1
ATOM 722 C C . GLY A 1 88 ? -6.604 2.912 13.410 1.00 96.88 88 GLY A C 1
ATOM 723 O O . GLY A 1 88 ? -6.740 2.052 14.276 1.00 96.88 88 GLY A O 1
ATOM 724 N N . TYR A 1 89 ? -7.298 2.869 12.271 1.00 96.81 89 TYR A N 1
ATOM 725 C CA . TYR A 1 89 ? -8.249 1.799 11.980 1.00 96.81 89 TYR A CA 1
ATOM 726 C C . TYR A 1 89 ? -7.599 0.513 11.469 1.00 96.81 89 TYR A C 1
ATOM 728 O O . TYR A 1 89 ? -8.184 -0.549 11.673 1.00 96.81 89 TYR A O 1
ATOM 736 N N . TYR A 1 90 ? -6.438 0.595 10.813 1.00 98.31 90 TYR A N 1
ATOM 737 C CA . TYR A 1 90 ? -5.750 -0.555 10.226 1.00 98.31 90 TYR A CA 1
ATOM 738 C C . TYR A 1 90 ? -4.739 -1.164 11.193 1.00 98.31 90 TYR A C 1
ATOM 740 O O . TYR A 1 90 ? -3.817 -0.488 11.641 1.00 98.31 90 TYR A O 1
ATOM 748 N N . ASP A 1 91 ? -4.841 -2.473 11.403 1.00 97.38 91 ASP A N 1
ATOM 749 C CA . ASP A 1 91 ? -3.894 -3.236 12.226 1.00 97.38 91 ASP A CA 1
ATOM 750 C C . ASP A 1 91 ? -2.788 -3.866 11.356 1.00 97.38 91 ASP A C 1
ATOM 752 O O . ASP A 1 91 ? -1.730 -4.281 11.842 1.00 97.38 91 ASP A O 1
ATOM 756 N N . LYS A 1 92 ? -3.033 -3.964 10.041 1.00 97.81 92 LYS A N 1
ATOM 757 C CA . LYS A 1 92 ? -2.157 -4.638 9.079 1.00 97.81 92 LYS A CA 1
ATOM 758 C C . LYS A 1 92 ? -2.111 -3.910 7.739 1.00 97.81 92 LYS A C 1
ATOM 760 O O . LYS A 1 92 ? -3.149 -3.574 7.175 1.00 97.81 92 LYS A O 1
ATOM 765 N N . VAL A 1 93 ? -0.905 -3.770 7.191 1.00 98.31 93 VAL A N 1
ATOM 766 C CA . VAL A 1 93 ? -0.674 -3.298 5.820 1.00 98.31 93 VAL A CA 1
ATOM 767 C C . VAL A 1 93 ? 0.099 -4.358 5.038 1.00 98.31 93 VAL A C 1
ATOM 769 O O . VAL A 1 93 ? 1.171 -4.804 5.446 1.00 98.31 93 VAL A O 1
ATOM 772 N N . LEU A 1 94 ? -0.453 -4.759 3.901 1.00 97.62 94 LEU A N 1
ATOM 773 C CA . LEU A 1 94 ? 0.119 -5.701 2.950 1.00 97.62 94 LEU A CA 1
ATOM 774 C C . LEU A 1 94 ? 0.656 -4.906 1.754 1.00 97.62 94 LEU A C 1
ATOM 776 O O . LEU A 1 94 ? -0.112 -4.283 1.031 1.00 97.62 94 LEU A O 1
ATOM 780 N N . VAL A 1 95 ? 1.967 -4.884 1.541 1.00 96.12 95 VAL A N 1
ATOM 781 C CA . VAL A 1 95 ? 2.595 -4.030 0.525 1.00 96.12 95 VAL A CA 1
ATOM 782 C C . VAL A 1 95 ? 2.989 -4.864 -0.682 1.00 96.12 95 VAL A C 1
ATOM 784 O O . VAL A 1 95 ? 3.887 -5.698 -0.589 1.00 96.12 95 VAL A O 1
ATOM 787 N N . HIS A 1 96 ? 2.366 -4.618 -1.830 1.00 92.94 96 HIS A N 1
ATOM 788 C CA . HIS A 1 96 ? 2.772 -5.223 -3.092 1.00 92.94 96 HIS A CA 1
ATOM 789 C C . HIS A 1 96 ? 3.871 -4.372 -3.746 1.00 92.94 96 HIS A C 1
ATOM 791 O O . HIS A 1 96 ? 3.586 -3.330 -4.337 1.00 92.94 96 HIS A O 1
ATOM 797 N N . MET A 1 97 ? 5.121 -4.845 -3.666 1.00 86.12 97 MET A N 1
ATOM 798 C CA . MET A 1 97 ? 6.333 -4.172 -4.156 1.00 86.12 97 MET A CA 1
ATOM 799 C C . MET A 1 97 ? 6.604 -2.808 -3.501 1.00 86.12 97 MET A C 1
ATOM 801 O O . MET A 1 97 ? 6.292 -1.751 -4.053 1.00 86.12 97 MET A O 1
ATOM 805 N N . ILE A 1 98 ? 7.256 -2.836 -2.338 1.00 88.38 98 ILE A N 1
ATOM 806 C CA . ILE A 1 98 ? 7.626 -1.623 -1.600 1.00 88.38 98 ILE A CA 1
ATOM 807 C C . ILE A 1 98 ? 8.654 -0.757 -2.347 1.00 88.38 98 ILE A C 1
ATOM 809 O O . ILE A 1 98 ? 9.545 -1.263 -3.033 1.00 88.38 98 ILE A O 1
ATOM 813 N N . ASP A 1 99 ? 8.560 0.560 -2.171 1.00 87.19 99 ASP A N 1
ATOM 814 C CA . ASP A 1 99 ? 9.603 1.515 -2.546 1.00 87.19 99 ASP A CA 1
ATOM 815 C C . ASP A 1 99 ? 9.899 2.529 -1.433 1.00 87.19 99 ASP A C 1
ATOM 817 O O . ASP A 1 99 ? 9.331 2.479 -0.342 1.00 87.19 99 ASP A O 1
ATOM 821 N N . SER A 1 100 ? 10.826 3.449 -1.706 1.00 87.12 100 SER A N 1
ATOM 822 C CA . SER A 1 100 ? 11.274 4.451 -0.740 1.00 87.12 100 SER A CA 1
ATOM 823 C C . SER A 1 100 ? 10.196 5.467 -0.359 1.00 87.12 100 SER A C 1
ATOM 825 O O . SER A 1 100 ? 10.239 5.971 0.760 1.00 87.12 100 SER A O 1
ATOM 827 N N . ASN A 1 101 ? 9.239 5.772 -1.239 1.00 90.62 101 ASN A N 1
ATOM 828 C CA . ASN A 1 101 ? 8.152 6.701 -0.931 1.00 90.62 101 ASN A CA 1
ATOM 829 C C . ASN A 1 101 ? 7.136 6.037 -0.004 1.00 90.62 101 ASN A C 1
ATOM 831 O O . ASN A 1 101 ? 6.766 6.624 1.007 1.00 90.62 101 ASN A O 1
ATOM 835 N N . MET A 1 102 ? 6.771 4.785 -0.292 1.00 94.38 102 MET A N 1
ATOM 836 C CA . MET A 1 102 ? 5.942 3.984 0.608 1.00 94.38 102 MET A CA 1
ATOM 837 C C . MET A 1 102 ? 6.622 3.807 1.970 1.00 94.38 102 MET A C 1
ATOM 839 O O . MET A 1 102 ? 5.992 4.013 3.003 1.00 94.38 102 MET A O 1
ATOM 843 N N . TRP A 1 103 ? 7.917 3.465 1.989 1.00 94.25 103 TRP A N 1
ATOM 844 C CA . TRP A 1 103 ? 8.649 3.233 3.236 1.00 94.25 103 TRP A CA 1
ATOM 845 C C . TRP A 1 103 ? 8.712 4.474 4.132 1.00 94.25 103 TRP A C 1
ATOM 847 O O . TRP A 1 103 ? 8.454 4.348 5.322 1.00 94.25 103 TRP A O 1
ATOM 857 N N . LYS A 1 104 ? 8.964 5.668 3.574 1.00 94.75 104 LYS A N 1
ATOM 858 C CA . LYS A 1 104 ? 8.958 6.937 4.334 1.00 94.75 104 LYS A CA 1
ATOM 859 C C . LYS A 1 104 ? 7.662 7.175 5.115 1.00 94.75 104 LYS A C 1
ATOM 861 O O . LYS A 1 104 ? 7.669 7.868 6.127 1.00 94.75 104 LYS A O 1
ATOM 866 N N . ILE A 1 105 ? 6.544 6.649 4.621 1.00 96.94 105 ILE A N 1
ATOM 867 C CA . ILE A 1 105 ? 5.249 6.734 5.298 1.00 96.94 105 ILE A CA 1
ATOM 868 C C . ILE A 1 105 ? 5.144 5.595 6.308 1.00 96.94 105 ILE A C 1
ATOM 870 O O . ILE A 1 105 ? 4.936 5.837 7.491 1.00 96.94 105 ILE A O 1
ATOM 874 N N . LEU A 1 106 ? 5.333 4.354 5.851 1.00 96.75 106 LEU A N 1
ATOM 875 C CA . LEU A 1 106 ? 5.138 3.149 6.659 1.00 96.75 106 LEU A CA 1
ATOM 876 C C . LEU A 1 106 ? 6.056 3.092 7.885 1.00 96.75 106 LEU A C 1
ATOM 878 O O . LEU A 1 106 ? 5.616 2.617 8.929 1.00 96.75 106 LEU A O 1
ATOM 882 N N . GLU A 1 107 ? 7.291 3.597 7.795 1.00 95.38 107 GLU A N 1
ATOM 883 C CA . GLU A 1 107 ? 8.260 3.594 8.901 1.00 95.38 107 GLU A CA 1
ATOM 884 C C . GLU A 1 107 ? 7.766 4.355 10.137 1.00 95.38 107 GLU A C 1
ATOM 886 O O . GLU A 1 107 ? 8.148 4.018 11.252 1.00 95.38 107 GLU A O 1
ATOM 891 N N . LYS A 1 108 ? 6.844 5.310 9.963 1.00 96.69 108 LYS A N 1
ATOM 892 C CA . LYS A 1 108 ? 6.204 6.054 11.058 1.00 96.69 108 LYS A CA 1
ATOM 893 C C . LYS A 1 108 ? 5.215 5.201 11.868 1.00 96.69 108 LYS A C 1
ATOM 895 O O . LYS A 1 108 ? 4.826 5.587 12.968 1.00 96.69 108 LYS A O 1
ATOM 900 N N . PHE A 1 109 ? 4.792 4.056 11.326 1.00 96.75 109 PHE A N 1
ATOM 901 C CA . PHE A 1 109 ? 3.708 3.229 11.864 1.00 96.75 109 PHE A CA 1
ATOM 902 C C . PHE A 1 109 ? 4.126 1.801 12.230 1.00 96.75 109 PHE A C 1
ATOM 904 O O . PHE A 1 109 ? 3.299 1.062 12.759 1.00 96.75 109 PHE A O 1
ATOM 911 N N . ILE A 1 110 ? 5.375 1.388 11.985 1.00 94.00 110 ILE A N 1
ATOM 912 C CA . ILE A 1 110 ? 5.817 -0.013 12.166 1.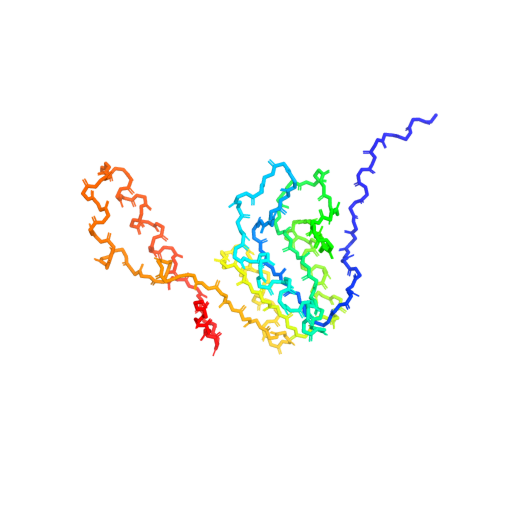00 94.00 110 ILE A CA 1
ATOM 913 C C . ILE A 1 110 ? 5.698 -0.540 13.603 1.00 94.00 110 ILE A C 1
ATOM 915 O O . ILE A 1 110 ? 5.605 -1.751 13.791 1.00 94.00 110 ILE A O 1
ATOM 919 N N . ASP A 1 111 ? 5.669 0.344 14.602 1.00 93.44 111 ASP A N 1
ATOM 920 C CA . ASP A 1 111 ? 5.473 -0.033 16.009 1.00 93.44 111 ASP A CA 1
ATOM 921 C C . ASP A 1 111 ? 3.995 -0.273 16.365 1.00 93.44 111 ASP A C 1
ATOM 923 O O . ASP A 1 111 ? 3.692 -0.830 17.418 1.00 93.44 111 ASP A O 1
ATOM 927 N N . LYS A 1 112 ? 3.067 0.142 15.494 1.00 95.31 112 LYS A N 1
ATOM 928 C CA . LYS A 1 112 ? 1.611 0.078 15.708 1.00 95.31 112 LYS A CA 1
ATOM 929 C C . LYS A 1 112 ? 0.907 -0.849 14.717 1.00 95.31 112 LYS A C 1
ATOM 931 O O . LYS A 1 112 ? -0.093 -1.466 15.059 1.00 95.31 112 LYS A O 1
ATOM 936 N N . ILE A 1 113 ? 1.421 -0.936 13.491 1.00 97.12 113 ILE A N 1
ATOM 937 C CA . ILE A 1 113 ? 0.792 -1.623 12.363 1.00 97.12 113 ILE A CA 1
ATOM 938 C C . ILE A 1 113 ? 1.712 -2.737 11.870 1.00 97.12 113 ILE A C 1
ATOM 940 O O . ILE A 1 113 ? 2.891 -2.520 11.582 1.00 97.12 113 ILE A O 1
ATOM 944 N N . LYS A 1 114 ? 1.161 -3.941 11.687 1.00 97.31 114 LYS A N 1
ATOM 945 C CA . LYS A 1 114 ? 1.906 -5.053 11.089 1.00 97.31 114 LYS A CA 1
ATOM 946 C C . LYS A 1 114 ? 2.068 -4.832 9.584 1.00 97.31 114 LYS A C 1
ATOM 948 O O . LYS A 1 114 ? 1.127 -5.034 8.820 1.00 97.31 114 LYS A O 1
ATOM 953 N N . VAL A 1 115 ? 3.278 -4.486 9.151 1.00 95.94 115 VAL A N 1
ATOM 954 C CA . VAL A 1 115 ? 3.625 -4.351 7.727 1.00 95.94 115 VAL A CA 1
ATOM 955 C C . VAL A 1 115 ? 4.182 -5.673 7.191 1.00 95.94 115 VAL A C 1
ATOM 957 O O . VAL A 1 115 ? 5.162 -6.199 7.715 1.00 95.94 115 VAL A O 1
ATOM 960 N N . ILE A 1 116 ? 3.563 -6.213 6.140 1.00 94.25 116 ILE A N 1
ATOM 961 C CA . ILE A 1 116 ? 4.007 -7.420 5.428 1.00 94.25 116 ILE A CA 1
ATOM 962 C C . ILE A 1 116 ? 4.255 -7.041 3.973 1.00 94.25 116 ILE A C 1
ATOM 964 O O . ILE A 1 116 ? 3.359 -6.519 3.318 1.00 94.25 116 ILE A O 1
ATOM 968 N N . VAL A 1 117 ? 5.448 -7.316 3.453 1.00 90.62 117 VAL A N 1
ATOM 969 C CA . VAL A 1 117 ? 5.814 -6.958 2.076 1.00 90.62 117 VAL A CA 1
ATOM 970 C C . VAL A 1 117 ? 5.817 -8.197 1.186 1.00 90.62 117 VAL A C 1
ATOM 972 O O . VAL A 1 117 ? 6.463 -9.191 1.505 1.00 90.62 117 VAL A O 1
ATOM 975 N N . TRP A 1 118 ? 5.126 -8.109 0.051 1.00 88.44 118 TRP A N 1
ATOM 976 C CA . TRP A 1 118 ? 5.156 -9.081 -1.035 1.00 88.44 118 TRP A CA 1
ATOM 977 C C . TRP A 1 118 ? 6.105 -8.594 -2.123 1.00 88.44 118 TRP A C 1
ATOM 979 O O . TRP A 1 118 ? 5.932 -7.505 -2.680 1.00 88.44 118 TRP A O 1
ATOM 989 N N . ILE A 1 119 ? 7.113 -9.405 -2.416 1.00 80.69 119 ILE A N 1
ATOM 990 C CA . ILE A 1 119 ? 8.123 -9.125 -3.432 1.00 80.69 119 ILE A CA 1
ATOM 991 C C . ILE A 1 119 ? 8.242 -10.367 -4.307 1.00 8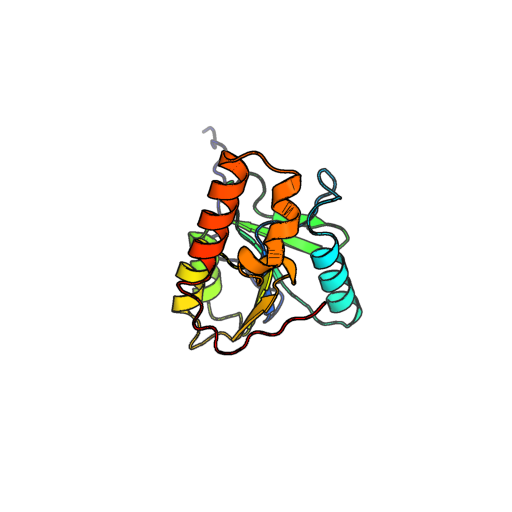0.69 119 ILE A C 1
ATOM 993 O O . ILE A 1 119 ? 8.236 -11.482 -3.782 1.00 80.69 119 ILE A O 1
ATOM 997 N N . HIS A 1 120 ? 8.354 -10.179 -5.621 1.00 77.88 120 HIS A N 1
ATOM 998 C CA . HIS A 1 120 ? 8.607 -11.288 -6.534 1.00 77.88 120 HIS A CA 1
ATOM 999 C C . HIS A 1 120 ? 10.108 -11.632 -6.538 1.00 77.88 120 HIS A C 1
ATOM 1001 O O . HIS A 1 120 ? 10.972 -10.840 -6.148 1.00 77.88 120 HIS A O 1
ATOM 1007 N N . GLY A 1 121 ? 10.444 -12.876 -6.884 1.00 63.56 121 GLY A N 1
ATOM 1008 C CA . GLY A 1 121 ? 11.809 -13.394 -6.715 1.00 63.56 121 GLY A CA 1
ATOM 1009 C C . GLY A 1 121 ? 12.871 -12.631 -7.515 1.00 63.56 121 GLY A C 1
ATOM 1010 O O . GLY A 1 121 ? 14.022 -12.542 -7.091 1.00 63.56 121 GLY A O 1
ATOM 1011 N N . ALA A 1 122 ? 12.488 -12.032 -8.640 1.00 61.62 122 ALA A N 1
ATOM 1012 C CA . ALA A 1 122 ? 13.364 -11.251 -9.502 1.00 61.62 122 ALA A CA 1
ATOM 1013 C C . ALA A 1 122 ? 13.878 -9.969 -8.809 1.00 61.62 122 ALA A C 1
ATOM 1015 O O . ALA A 1 122 ? 15.001 -9.522 -9.044 1.00 61.62 122 ALA A O 1
ATOM 1016 N N . GLU A 1 123 ? 13.083 -9.369 -7.931 1.00 58.34 123 GLU A N 1
ATOM 1017 C CA . GLU A 1 123 ? 13.342 -8.070 -7.315 1.00 58.34 123 GLU A CA 1
ATOM 1018 C C . GLU A 1 123 ? 14.202 -8.148 -6.052 1.00 58.34 123 GLU A C 1
ATOM 1020 O O . GLU A 1 123 ? 14.733 -7.116 -5.637 1.00 58.34 123 GLU A O 1
ATOM 1025 N N . ILE A 1 124 ? 14.348 -9.345 -5.475 1.00 61.75 124 ILE A N 1
ATOM 1026 C CA . ILE A 1 124 ? 15.193 -9.635 -4.303 1.00 61.75 124 ILE A CA 1
ATOM 1027 C C . ILE A 1 124 ? 16.645 -9.917 -4.728 1.00 61.75 124 ILE A C 1
ATOM 1029 O O . ILE A 1 124 ? 17.585 -9.702 -3.964 1.00 61.75 124 ILE A O 1
ATOM 1033 N N . GLN A 1 125 ? 16.846 -10.403 -5.953 1.00 60.81 125 GLN A N 1
ATOM 1034 C CA . GLN A 1 125 ? 18.154 -10.824 -6.446 1.00 60.81 125 GLN A CA 1
ATOM 1035 C C . GLN A 1 125 ? 19.055 -9.606 -6.693 1.00 60.81 125 GLN A C 1
ATOM 1037 O O . GLN A 1 125 ? 18.695 -8.673 -7.417 1.00 60.81 125 GLN A O 1
ATOM 1042 N N . VAL A 1 126 ? 20.260 -9.630 -6.121 1.00 72.50 126 VAL A N 1
ATOM 1043 C CA . VAL A 1 126 ? 21.319 -8.683 -6.491 1.00 72.50 126 VAL A CA 1
ATOM 1044 C C . VAL A 1 126 ? 21.661 -8.846 -7.973 1.00 72.50 126 VAL A C 1
ATOM 1046 O O . VAL A 1 126 ? 21.554 -9.949 -8.517 1.00 72.50 126 VAL A O 1
ATOM 1049 N N . TRP A 1 127 ? 22.071 -7.761 -8.636 1.00 75.25 127 TRP A N 1
ATOM 1050 C CA . TRP A 1 127 ? 22.279 -7.752 -10.091 1.00 75.25 127 TRP A CA 1
ATOM 1051 C C . TRP A 1 127 ? 23.229 -8.860 -10.572 1.00 75.25 127 TRP A C 1
ATOM 1053 O O . TRP A 1 127 ? 23.048 -9.378 -11.668 1.00 75.25 127 TRP A O 1
ATOM 1063 N N . GLN A 1 128 ? 24.188 -9.286 -9.742 1.00 80.62 128 GLN A N 1
ATOM 1064 C CA . GLN A 1 128 ? 25.124 -10.371 -10.049 1.00 80.62 128 GLN A CA 1
ATOM 1065 C C . GLN A 1 128 ? 24.402 -11.685 -10.367 1.00 80.62 128 GLN A C 1
ATOM 1067 O O . GLN A 1 128 ? 24.815 -12.418 -11.259 1.00 80.62 128 GLN A O 1
ATOM 1072 N N . ARG A 1 129 ? 23.290 -11.976 -9.681 1.00 78.38 129 ARG A N 1
ATOM 1073 C CA . ARG A 1 129 ? 22.493 -13.190 -9.912 1.00 78.38 129 ARG A CA 1
ATOM 1074 C C . ARG A 1 129 ? 21.541 -13.073 -11.107 1.00 78.38 129 ARG A C 1
ATOM 1076 O O . ARG A 1 129 ? 20.890 -14.049 -11.461 1.00 78.38 129 ARG A O 1
ATOM 1083 N N . ARG A 1 130 ? 21.475 -11.893 -11.733 1.00 76.50 130 ARG A N 1
ATOM 1084 C CA . ARG A 1 130 ? 20.705 -11.603 -12.954 1.00 76.50 130 ARG A CA 1
ATOM 1085 C C . ARG A 1 130 ? 21.604 -11.221 -14.131 1.00 76.50 130 ARG A C 1
ATOM 1087 O O . ARG A 1 130 ? 21.112 -10.718 -15.131 1.00 76.50 130 ARG A O 1
ATOM 1094 N N . ALA A 1 131 ? 22.913 -11.468 -14.033 1.00 81.50 131 ALA A N 1
ATOM 1095 C CA . ALA A 1 131 ? 23.874 -11.096 -15.071 1.00 81.50 131 ALA A CA 1
ATOM 1096 C C . ALA A 1 131 ? 23.579 -11.752 -16.433 1.00 81.50 131 ALA A C 1
ATOM 1098 O O . ALA A 1 131 ? 23.930 -11.185 -17.460 1.00 81.50 131 ALA A O 1
ATOM 1099 N N . TYR A 1 132 ? 22.870 -12.886 -16.449 1.00 82.56 132 TYR A N 1
ATOM 1100 C CA . TYR A 1 132 ? 22.383 -13.525 -17.677 1.00 82.56 132 TYR A CA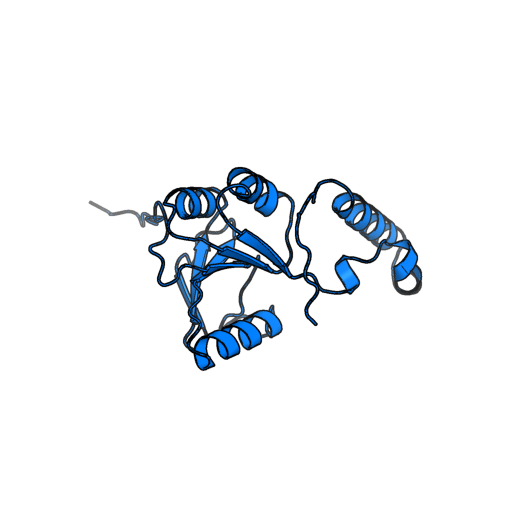 1
ATOM 1101 C C . TYR A 1 132 ? 21.419 -12.636 -18.488 1.00 82.56 132 TYR A C 1
ATOM 1103 O O . TYR A 1 132 ? 21.272 -12.826 -19.689 1.00 82.56 132 TYR A O 1
ATOM 1111 N N . GLU A 1 133 ? 20.759 -11.649 -17.866 1.00 81.25 133 GLU A N 1
ATOM 1112 C CA . GLU A 1 133 ? 19.899 -10.692 -18.576 1.00 81.25 133 GLU A CA 1
ATOM 1113 C C . GLU A 1 133 ? 20.721 -9.670 -19.379 1.00 81.25 133 GLU A C 1
ATOM 1115 O O . GLU A 1 133 ? 20.204 -9.081 -20.326 1.00 81.25 133 GLU A O 1
ATOM 1120 N N . PHE A 1 134 ? 22.000 -9.465 -19.036 1.00 85.94 134 PHE A N 1
ATOM 1121 C CA . PHE A 1 134 ? 22.848 -8.435 -19.646 1.00 85.94 134 PHE A CA 1
ATOM 1122 C C . PHE A 1 134 ? 23.208 -8.727 -21.098 1.00 85.94 134 PHE A C 1
ATOM 1124 O O . PHE A 1 134 ? 23.451 -7.791 -21.849 1.00 85.94 134 PHE A O 1
ATOM 1131 N N . GLU A 1 135 ? 23.179 -9.993 -21.518 1.00 86.06 135 GLU A N 1
ATOM 1132 C CA . GLU A 1 135 ? 23.419 -10.381 -22.915 1.00 86.06 135 GLU A CA 1
ATOM 1133 C C . GLU A 1 135 ? 22.424 -9.731 -23.890 1.00 86.06 135 GLU A C 1
ATOM 1135 O O . GLU A 1 135 ? 22.706 -9.613 -25.078 1.00 86.06 135 GLU A O 1
ATOM 1140 N N . ARG A 1 136 ? 21.257 -9.302 -23.392 1.00 85.38 136 ARG A N 1
ATOM 1141 C CA . ARG A 1 136 ? 20.177 -8.701 -24.185 1.00 85.38 136 ARG A CA 1
ATOM 1142 C C . ARG A 1 136 ? 20.049 -7.188 -23.999 1.00 85.38 136 ARG A C 1
ATOM 1144 O O . ARG A 1 136 ? 19.086 -6.614 -24.498 1.00 85.38 136 ARG A O 1
ATOM 1151 N N . LEU A 1 137 ? 20.961 -6.565 -23.256 1.00 87.62 137 LEU A N 1
ATOM 1152 C CA . LEU A 1 137 ? 20.883 -5.160 -22.859 1.00 87.62 137 LEU A CA 1
ATOM 1153 C C . LEU A 1 137 ? 22.092 -4.376 -23.368 1.00 87.62 137 LEU A C 1
ATOM 1155 O O . LEU A 1 137 ? 23.203 -4.896 -23.457 1.00 87.62 137 LEU A O 1
ATOM 1159 N N . ASN A 1 138 ? 21.888 -3.096 -23.658 1.00 91.69 138 ASN A N 1
ATOM 1160 C CA . ASN A 1 138 ? 22.988 -2.183 -23.949 1.00 91.69 138 ASN A CA 1
ATOM 1161 C C . ASN A 1 138 ? 23.705 -1.728 -22.649 1.00 91.69 138 ASN A C 1
ATOM 1163 O O . ASN A 1 138 ? 23.188 -1.926 -21.542 1.00 91.69 138 ASN A O 1
ATOM 1167 N N . PRO A 1 139 ? 24.900 -1.110 -22.738 1.00 90.69 139 PRO A N 1
ATOM 1168 C CA . PRO A 1 139 ? 25.661 -0.688 -21.558 1.00 90.69 139 PRO A CA 1
ATOM 1169 C C . PRO A 1 139 ? 24.903 0.247 -20.600 1.00 90.69 139 PRO A C 1
ATOM 1171 O O . PRO A 1 139 ? 25.023 0.091 -19.382 1.00 90.69 139 PRO A O 1
ATOM 1174 N N . ASP A 1 140 ? 24.087 1.167 -21.122 1.00 91.19 140 ASP A N 1
ATOM 1175 C CA . ASP A 1 140 ? 23.309 2.114 -20.313 1.00 91.19 140 ASP A CA 1
ATOM 1176 C C . ASP A 1 140 ? 22.186 1.411 -19.538 1.00 91.19 140 ASP A C 1
ATOM 1178 O O . ASP A 1 140 ? 21.916 1.717 -18.372 1.00 91.19 140 ASP A O 1
ATOM 1182 N N . GLU A 1 141 ? 21.541 0.424 -20.160 1.00 87.88 141 GLU A N 1
ATOM 1183 C CA . GLU A 1 141 ? 20.530 -0.422 -19.531 1.00 87.88 141 GLU A CA 1
ATOM 1184 C C . GLU A 1 141 ? 21.134 -1.284 -18.418 1.00 87.88 141 GLU A C 1
ATOM 1186 O O . GLU A 1 141 ? 20.540 -1.400 -17.340 1.00 87.88 141 GLU A O 1
ATOM 1191 N N . ILE A 1 142 ? 22.334 -1.833 -18.635 1.00 86.44 142 ILE A N 1
ATOM 1192 C CA . ILE A 1 142 ? 23.079 -2.593 -17.623 1.00 86.44 142 ILE A CA 1
ATOM 1193 C C . ILE A 1 142 ? 23.434 -1.693 -16.432 1.00 86.44 142 ILE A C 1
ATOM 1195 O O . ILE A 1 142 ? 23.209 -2.078 -15.279 1.00 86.44 142 ILE A O 1
ATOM 1199 N N . ASP A 1 143 ? 23.954 -0.489 -16.681 1.00 88.38 143 ASP A N 1
ATOM 1200 C CA . ASP A 1 143 ? 24.271 0.474 -15.622 1.00 88.38 143 ASP A CA 1
ATOM 1201 C C . ASP A 1 143 ? 23.017 0.884 -14.834 1.00 88.38 143 ASP A C 1
ATOM 1203 O O . ASP A 1 143 ? 22.999 0.872 -13.596 1.00 88.38 143 ASP A O 1
ATOM 1207 N N . ARG A 1 144 ? 21.912 1.152 -15.538 1.00 85.31 144 ARG A N 1
ATOM 1208 C CA . ARG A 1 144 ? 20.616 1.433 -14.916 1.00 85.31 144 ARG A CA 1
ATOM 1209 C C . ARG A 1 144 ? 20.158 0.279 -14.021 1.00 85.31 144 ARG A C 1
ATOM 1211 O O . ARG A 1 144 ? 19.725 0.534 -12.897 1.00 85.31 144 ARG A O 1
ATOM 1218 N N . GLN A 1 145 ? 20.260 -0.975 -14.467 1.00 82.38 145 GLN A N 1
ATOM 1219 C CA . GLN A 1 145 ? 19.894 -2.147 -13.657 1.00 82.38 145 GLN A CA 1
ATOM 1220 C C . GLN A 1 145 ? 20.772 -2.281 -12.405 1.00 82.38 145 GLN A C 1
ATOM 1222 O O . GLN A 1 145 ? 20.253 -2.517 -11.310 1.00 82.38 145 GLN A O 1
ATOM 1227 N N . LYS A 1 146 ? 22.086 -2.056 -12.529 1.00 85.25 146 LYS A N 1
ATOM 1228 C CA . LYS A 1 146 ? 23.019 -2.055 -11.389 1.00 85.25 146 LYS A CA 1
ATOM 1229 C C . LYS A 1 146 ? 22.662 -0.975 -10.367 1.00 85.25 146 LYS A C 1
ATOM 1231 O O . LYS A 1 146 ? 22.541 -1.286 -9.180 1.00 85.25 146 LYS A O 1
ATOM 1236 N N . ARG A 1 147 ? 22.394 0.259 -10.814 1.00 82.75 147 ARG A N 1
ATOM 1237 C CA . ARG A 1 147 ? 21.932 1.362 -9.947 1.00 82.75 147 ARG A CA 1
ATOM 1238 C C . ARG A 1 147 ? 20.609 1.036 -9.251 1.00 82.75 147 ARG A C 1
ATOM 1240 O O . ARG A 1 147 ? 20.481 1.220 -8.041 1.00 82.75 147 ARG A O 1
ATOM 1247 N N . LEU A 1 148 ? 19.634 0.502 -9.989 1.00 78.38 148 LEU A N 1
ATOM 1248 C CA . LEU A 1 148 ? 18.341 0.094 -9.432 1.00 78.38 148 LEU A CA 1
ATOM 1249 C C . LEU A 1 148 ? 18.469 -1.047 -8.418 1.00 78.38 148 LEU A C 1
ATOM 1251 O O . LEU A 1 148 ? 17.667 -1.108 -7.491 1.00 78.38 148 LEU A O 1
ATOM 1255 N N . SER A 1 149 ? 19.426 -1.960 -8.587 1.00 76.69 149 SER A N 1
ATOM 1256 C CA . SER A 1 149 ? 19.711 -3.024 -7.618 1.00 76.69 149 SER A CA 1
ATOM 1257 C C . SER A 1 149 ? 20.366 -2.460 -6.351 1.00 76.69 149 SER A C 1
ATOM 1259 O O . SER A 1 149 ? 19.902 -2.753 -5.250 1.00 76.69 149 SER A O 1
ATOM 1261 N N . ALA A 1 150 ? 21.355 -1.569 -6.485 1.00 76.25 150 ALA A N 1
ATOM 1262 C CA . ALA A 1 150 ? 22.026 -0.925 -5.351 1.00 76.25 150 ALA A CA 1
ATOM 1263 C C . ALA A 1 150 ? 21.054 -0.132 -4.455 1.00 76.25 150 ALA A C 1
ATOM 1265 O O . ALA A 1 150 ? 21.106 -0.238 -3.229 1.00 76.25 150 ALA A O 1
ATOM 1266 N N . ASN A 1 151 ? 20.098 0.580 -5.059 1.00 70.31 151 ASN A N 1
ATOM 1267 C CA . ASN A 1 151 ? 19.078 1.342 -4.330 1.00 70.31 151 ASN A CA 1
ATOM 1268 C C . ASN A 1 151 ? 18.131 0.476 -3.474 1.00 70.31 151 ASN A C 1
ATOM 1270 O O . ASN A 1 151 ? 17.444 1.016 -2.611 1.00 70.31 151 ASN A O 1
ATOM 1274 N N . ARG A 1 152 ? 18.074 -0.847 -3.691 1.00 68.56 152 ARG A N 1
ATOM 1275 C CA . ARG A 1 152 ? 17.227 -1.771 -2.909 1.00 68.56 152 ARG A CA 1
ATOM 1276 C C . ARG A 1 152 ? 17.909 -2.272 -1.637 1.00 68.56 152 ARG A C 1
ATOM 1278 O O . ARG A 1 152 ? 17.221 -2.649 -0.695 1.00 68.56 152 ARG A O 1
ATOM 1285 N N . VAL A 1 153 ? 19.244 -2.278 -1.603 1.00 58.16 153 VAL A N 1
ATOM 1286 C CA . VAL A 1 153 ? 20.041 -2.862 -0.506 1.00 58.16 153 VAL A CA 1
ATOM 1287 C C . VAL A 1 153 ? 20.053 -1.958 0.734 1.00 58.16 153 VAL A C 1
ATOM 1289 O O . VAL A 1 153 ? 20.157 -2.437 1.860 1.00 58.16 153 VAL A O 1
ATOM 1292 N N . PHE A 1 154 ? 19.860 -0.651 0.560 1.00 43.41 154 PHE A N 1
ATOM 1293 C CA . PHE A 1 154 ? 19.795 0.312 1.655 1.00 43.41 154 PHE A CA 1
ATOM 1294 C C . PHE A 1 154 ? 18.344 0.707 1.949 1.00 43.41 154 PHE A C 1
ATOM 1296 O O . PHE A 1 154 ? 17.799 1.531 1.222 1.00 43.41 154 PHE A O 1
ATOM 1303 N N . LYS A 1 155 ? 17.747 0.151 3.021 1.00 47.75 155 LYS A N 1
ATOM 1304 C CA . LYS A 1 155 ? 16.792 0.810 3.965 1.00 47.75 155 LYS A CA 1
ATOM 1305 C C . LYS A 1 155 ? 15.763 -0.114 4.613 1.00 47.75 155 LYS A C 1
ATOM 1307 O O . LYS A 1 155 ? 15.122 0.296 5.573 1.00 47.75 155 LYS A O 1
ATOM 1312 N N . ILE A 1 156 ? 15.610 -1.354 4.167 1.00 49.41 156 ILE A N 1
ATOM 1313 C CA . ILE A 1 156 ? 14.510 -2.187 4.658 1.00 49.41 156 ILE A CA 1
ATOM 1314 C C . ILE A 1 156 ? 14.973 -3.051 5.844 1.00 49.41 156 ILE A C 1
ATOM 1316 O O . ILE A 1 156 ? 15.261 -4.234 5.692 1.00 49.41 156 ILE A O 1
ATOM 1320 N N . LYS A 1 157 ? 15.010 -2.475 7.056 1.00 42.09 157 LYS A N 1
ATOM 1321 C CA . LYS A 1 157 ? 14.982 -3.257 8.313 1.00 42.09 157 LYS A CA 1
ATOM 1322 C C . LYS A 1 157 ? 13.543 -3.726 8.583 1.00 42.09 157 LYS A C 1
ATOM 1324 O O . LYS A 1 157 ? 12.929 -3.341 9.572 1.00 42.09 157 LYS A O 1
ATOM 1329 N N . VAL A 1 158 ? 12.965 -4.524 7.684 1.00 47.69 158 VAL A N 1
ATOM 1330 C CA . VAL A 1 158 ? 11.638 -5.119 7.916 1.00 47.69 158 VAL A CA 1
ATOM 1331 C C . VAL A 1 158 ? 11.817 -6.390 8.730 1.00 47.69 158 VAL A C 1
ATOM 1333 O O . VAL A 1 158 ? 12.501 -7.320 8.314 1.00 47.69 158 VAL A O 1
ATOM 1336 N N . LYS A 1 159 ? 11.192 -6.414 9.912 1.00 40.94 159 LYS A N 1
ATOM 1337 C CA . LYS A 1 159 ? 11.276 -7.525 10.870 1.00 40.94 159 LYS A CA 1
ATOM 1338 C C . LYS A 1 159 ? 10.638 -8.827 10.373 1.00 40.94 159 LYS A C 1
ATOM 1340 O O . LYS A 1 159 ? 10.875 -9.847 10.996 1.00 40.94 159 LYS A O 1
ATOM 1345 N N . ASN A 1 160 ? 9.866 -8.819 9.281 1.00 40.72 160 ASN A N 1
ATOM 1346 C CA . ASN A 1 160 ? 9.222 -10.017 8.738 1.00 40.72 160 ASN A CA 1
ATOM 1347 C C . ASN A 1 160 ? 9.067 -9.932 7.208 1.00 40.72 160 ASN A C 1
ATOM 1349 O O . ASN A 1 160 ? 8.093 -9.369 6.706 1.00 40.72 160 ASN A O 1
ATOM 1353 N N . PHE A 1 161 ? 10.019 -10.496 6.464 1.00 42.53 161 PHE A N 1
ATOM 1354 C CA . PHE A 1 161 ? 9.825 -10.794 5.046 1.00 42.53 161 PHE A CA 1
ATOM 1355 C C . PHE A 1 161 ? 9.124 -12.142 4.919 1.00 42.53 161 PHE A C 1
ATOM 1357 O O . PHE A 1 161 ? 9.624 -13.146 5.420 1.00 42.53 161 PHE A O 1
ATOM 1364 N N . TYR A 1 162 ? 7.993 -12.166 4.221 1.00 41.91 162 TYR A N 1
ATOM 1365 C CA . TYR A 1 162 ? 7.391 -13.413 3.777 1.00 41.91 162 TYR A CA 1
ATOM 1366 C C . TYR A 1 162 ? 7.326 -13.409 2.254 1.00 41.91 162 TYR A C 1
ATOM 1368 O O . TYR A 1 162 ? 6.572 -12.644 1.651 1.00 41.91 162 TYR A O 1
ATOM 1376 N N . THR A 1 163 ? 8.134 -14.265 1.638 1.00 34.75 163 THR A N 1
ATOM 1377 C CA . THR A 1 163 ? 8.065 -14.551 0.207 1.00 34.75 163 THR A CA 1
ATOM 1378 C C . THR A 1 163 ? 6.910 -15.523 -0.015 1.00 34.75 163 THR A C 1
ATOM 1380 O O . THR A 1 163 ? 6.938 -16.633 0.508 1.00 34.75 163 THR A O 1
ATOM 1383 N N . PHE A 1 164 ? 5.894 -15.114 -0.770 1.00 42.31 164 PHE A N 1
ATOM 1384 C CA . PHE A 1 164 ? 4.816 -16.001 -1.205 1.00 42.31 164 PHE A CA 1
ATOM 1385 C C . PHE A 1 164 ? 4.706 -15.902 -2.721 1.00 42.31 164 PHE A C 1
ATOM 1387 O O . PHE A 1 164 ? 4.261 -14.862 -3.222 1.00 42.31 164 PHE A O 1
ATOM 1394 N N . PHE A 1 165 ? 5.164 -16.963 -3.392 1.00 43.44 165 PHE A N 1
ATOM 1395 C CA . PHE A 1 165 ? 4.933 -17.222 -4.812 1.00 43.44 165 PHE A CA 1
ATOM 1396 C C . PHE A 1 165 ? 3.434 -17.378 -5.085 1.00 43.44 165 PHE A C 1
ATOM 1398 O O . PHE A 1 165 ? 2.739 -17.951 -4.213 1.00 43.44 165 PHE A O 1
#

pLDDT: mean 84.13, std 16.62, range [34.75, 98.5]

Secondary structure (DSSP, 8-state):
----------SS---SSSEEEEES---BTTBTTSSHHHHHHHHHHHHTT---EEEEE-S--S-SEEEETTEEEEEE-HHHHHHHHHT---SEEEEES--HHHHHHHTTTTTTSEEEEE--HHHHS-GGGGGGGGGGS-HHHHHHHHHHHHHHHSS---S-B----

Organism: NCBI:txid91353

Foldseek 3Di:
DDPDPPLDDDQEDDDPDLEEEEEQDDADPVRHPPPVVVVVVQVVCVVVVNDYAYEHADPDSPDQWDDDPRHIYGYYHLSRVLSHVVVLSHQEYEYEDDDPSNCVRCVVCVVRHHYEYEDDPVLQDQVVVVVVVCVVDDPVVSVVSNVSRVRVVPDDPRPDYDYDD

Sequence (165 aa):
MILDNLILNPYALLPKSKTLILSKQYPSYDDLYKYGFLHSRVRSYKDSNFLVDIFRINNQFNEPFREFQGIDVASGDSTLLENTLNMGYYDKVLVHMIDSNMWKILEKFIDKIKVIVWIHGAEIQVWQRRAYEFERLNPDEIDRQKRLSANRVFKIKVKNFYTFF